Protein AF-A0A2U9PRA3-F1 (afdb_monomer)

pLDDT: mean 70.97, std 13.91, range [35.28, 88.38]

Nearest PDB structures (foldseek):
  8vwi-assembly1_f  TM=3.355E-01  e=3.568E+00  Autographa californica multiple nucleopolyhedrovirus

Secondary structure (DSSP, 8-state):
--HHHHHHHHHHHHHHHHHHHHHHHTT---------TT--HHHHHHHTHHHHHHHHHHHHHHHHHHHS-TT-HHHHHHHHHHHHHH-GGGTT-HHHHHHHHHHHHHHHHS--------S------

Mean predicted aligned error: 11.63 Å

Organism: Mycolicibacterium smegmatis (strain MKD8) (NCBI:txid1214915)

Solvent-accessible surface area (backbone atoms only — not comparable to full-atom values): 7802 Å² total; per-residue (Å²): 138,65,75,66,63,69,62,42,53,64,52,20,46,51,50,27,51,53,40,47,48,50,42,38,75,74,70,41,99,54,82,68,91,82,77,79,86,88,64,54,72,68,58,42,52,68,72,37,41,70,47,52,53,45,13,51,54,49,53,69,47,48,62,57,61,74,76,46,67,98,76,54,59,70,58,56,55,50,52,50,52,51,46,34,68,82,38,66,95,44,84,80,62,56,65,57,54,54,49,48,53,52,51,52,49,52,65,70,66,51,69,96,72,72,97,77,83,88,78,78,83,94,70,89,130

Sequence (125 aa):
MAYQHKDFAPFAMRDARRILNCWWREGCTVTPVLSLREITVEEYLDAYSDHVALAVILADYRPHIATTHPHSGQLLDALHRRIETDFPDRCGSTGALDQWICDQRLAMHRPAGTITRLLGPHRGS

Radius of gyration: 18.78 Å; Cα contacts (8 Å, |Δi|>4): 67; chains: 1; bounding box: 61×50×38 Å

Foldseek 3Di:
DCVVVVVLLVVLLVLLLQLLVVCVVVVHPADRPDDPPDDDPVRCCVSHVSSVVSSVLCSVLLVVLLPDDPPPVVSLVVSLVVCCVVPVSCNDSCPSVVVVSVVSNVVNPPPPDDPDDDPDDPDDD

Structure (mmCIF, N/CA/C/O backbone):
data_AF-A0A2U9PRA3-F1
#
_entry.id   AF-A0A2U9PRA3-F1
#
loop_
_atom_site.group_PDB
_atom_site.id
_atom_site.type_symbol
_atom_site.label_atom_id
_atom_site.label_alt_id
_atom_site.label_comp_id
_atom_site.label_asym_id
_atom_site.label_entity_id
_atom_site.label_seq_id
_atom_site.pdbx_PDB_ins_code
_atom_site.Cartn_x
_atom_site.Cartn_y
_atom_site.Cartn_z
_atom_site.occupancy
_atom_site.B_iso_or_equiv
_atom_site.auth_seq_id
_atom_site.auth_comp_id
_atom_site.auth_asym_id
_atom_site.auth_atom_id
_atom_site.pdbx_PDB_model_num
ATOM 1 N N . MET A 1 1 ? -2.904 -20.572 -13.981 1.00 40.88 1 MET A N 1
ATOM 2 C CA . MET A 1 1 ? -1.927 -19.671 -13.329 1.00 40.88 1 MET A CA 1
ATOM 3 C C . MET A 1 1 ? -2.507 -19.103 -12.026 1.00 40.88 1 MET A C 1
ATOM 5 O O . MET A 1 1 ? -2.806 -17.925 -11.956 1.00 40.88 1 MET A O 1
ATOM 9 N N . ALA A 1 2 ? -2.712 -19.934 -10.996 1.00 37.97 2 ALA A N 1
ATOM 10 C CA . ALA A 1 2 ? -3.323 -19.508 -9.720 1.00 37.97 2 ALA A CA 1
ATOM 11 C C . ALA A 1 2 ? -2.340 -19.515 -8.530 1.00 37.97 2 ALA A C 1
ATOM 13 O O . ALA A 1 2 ? -2.615 -18.918 -7.495 1.00 37.97 2 ALA A O 1
ATOM 14 N N . TYR A 1 3 ? -1.177 -20.159 -8.686 1.00 35.28 3 TYR A N 1
ATOM 15 C CA . TYR A 1 3 ? -0.161 -20.269 -7.633 1.00 35.28 3 TYR A CA 1
ATOM 16 C C . TYR A 1 3 ? 0.594 -18.967 -7.371 1.00 35.28 3 TYR A C 1
ATOM 18 O O . TYR A 1 3 ? 1.040 -18.737 -6.259 1.00 35.28 3 TYR A O 1
ATOM 26 N N . GLN A 1 4 ? 0.674 -18.088 -8.367 1.00 49.97 4 GLN A N 1
ATOM 27 C CA . GLN A 1 4 ? 1.321 -16.789 -8.223 1.00 49.97 4 GLN A CA 1
ATOM 28 C C . GLN A 1 4 ? 0.498 -15.848 -7.321 1.00 49.97 4 GLN A C 1
ATOM 30 O O . GLN A 1 4 ? 1.053 -15.253 -6.406 1.00 49.97 4 GLN A O 1
ATOM 35 N N . HIS A 1 5 ? -0.832 -15.793 -7.479 1.00 47.53 5 HIS A N 1
ATOM 36 C CA . HIS A 1 5 ? -1.722 -14.879 -6.736 1.00 47.53 5 HIS A CA 1
ATOM 37 C C . HIS A 1 5 ? -1.701 -15.033 -5.206 1.00 47.53 5 HIS A C 1
ATOM 39 O O . HIS A 1 5 ? -1.801 -14.030 -4.501 1.00 47.53 5 HIS A O 1
ATOM 45 N N . LYS A 1 6 ? -1.563 -16.258 -4.677 1.00 46.16 6 LYS A N 1
ATOM 46 C CA . LYS A 1 6 ? -1.597 -16.496 -3.221 1.00 46.16 6 LYS A CA 1
ATOM 47 C C . LYS A 1 6 ? -0.354 -15.991 -2.492 1.00 46.16 6 LYS A C 1
ATOM 49 O O . LYS A 1 6 ? -0.479 -15.538 -1.358 1.00 46.16 6 LYS A O 1
ATOM 54 N N . ASP A 1 7 ? 0.803 -15.993 -3.148 1.00 61.19 7 ASP A N 1
ATOM 55 C CA . ASP A 1 7 ? 2.033 -15.458 -2.562 1.00 61.19 7 ASP A CA 1
ATOM 56 C C . ASP A 1 7 ? 2.055 -13.924 -2.583 1.00 61.19 7 ASP A C 1
ATOM 58 O O . ASP A 1 7 ? 2.749 -13.307 -1.780 1.00 61.19 7 ASP A O 1
ATOM 62 N N . PHE A 1 8 ? 1.267 -13.279 -3.453 1.00 67.12 8 PHE A N 1
ATOM 63 C CA . PHE A 1 8 ? 1.258 -11.819 -3.589 1.00 67.12 8 PHE A CA 1
ATOM 64 C C . PHE A 1 8 ? 0.568 -11.090 -2.438 1.00 67.12 8 PHE A C 1
ATOM 66 O O . PHE A 1 8 ? 1.054 -10.035 -2.028 1.00 67.12 8 PHE A O 1
ATOM 73 N N . ALA A 1 9 ? -0.520 -11.643 -1.896 1.00 74.12 9 ALA A N 1
ATOM 74 C CA . ALA A 1 9 ? -1.284 -10.983 -0.839 1.00 74.12 9 ALA A CA 1
ATOM 75 C C . ALA A 1 9 ? -0.445 -10.725 0.435 1.00 74.12 9 ALA A C 1
ATOM 77 O O . ALA A 1 9 ? -0.420 -9.583 0.893 1.00 74.12 9 ALA A O 1
ATOM 78 N N . PRO A 1 10 ? 0.337 -11.688 0.970 1.00 79.38 10 PRO A N 1
ATOM 79 C CA . PRO A 1 10 ? 1.223 -11.427 2.107 1.00 79.38 10 PRO A CA 1
ATOM 80 C C . PRO A 1 10 ? 2.255 -10.317 1.857 1.00 79.38 10 PRO A C 1
ATOM 82 O O . PRO A 1 10 ? 2.529 -9.519 2.756 1.00 79.38 10 PRO A O 1
ATOM 85 N N . PHE A 1 11 ? 2.821 -10.230 0.646 1.00 80.94 11 PHE A N 1
ATOM 86 C CA . PHE A 1 11 ? 3.785 -9.176 0.307 1.00 80.94 11 PHE A CA 1
ATOM 87 C C . PHE A 1 11 ? 3.120 -7.805 0.200 1.00 80.94 11 PHE A C 1
ATOM 89 O O . PHE A 1 11 ? 3.635 -6.849 0.773 1.00 80.94 11 PHE A O 1
ATOM 96 N N . ALA A 1 12 ? 1.969 -7.717 -0.467 1.00 84.81 12 ALA A N 1
ATOM 97 C CA . ALA A 1 12 ? 1.222 -6.470 -0.597 1.00 84.81 12 ALA A CA 1
ATOM 98 C C . ALA A 1 12 ? 0.766 -5.934 0.769 1.00 84.81 12 ALA A C 1
ATOM 100 O O . ALA A 1 12 ? 0.964 -4.759 1.068 1.00 84.81 12 ALA A O 1
ATOM 101 N N . MET A 1 13 ? 0.267 -6.810 1.647 1.00 85.50 13 MET A N 1
ATOM 102 C CA . MET A 1 13 ? -0.108 -6.448 3.018 1.00 85.50 13 MET A CA 1
ATOM 103 C C . MET A 1 13 ? 1.100 -5.965 3.831 1.00 85.50 13 MET A C 1
ATOM 105 O O . MET A 1 13 ? 1.005 -4.994 4.584 1.00 85.50 13 MET A O 1
ATOM 109 N N . ARG A 1 14 ? 2.268 -6.600 3.675 1.00 85.81 14 ARG A N 1
ATOM 110 C CA . ARG A 1 14 ? 3.503 -6.166 4.343 1.00 85.81 14 ARG A CA 1
ATOM 111 C C . ARG A 1 14 ? 3.972 -4.796 3.853 1.00 85.81 14 ARG A C 1
ATOM 113 O O . ARG A 1 14 ? 4.359 -3.960 4.668 1.00 85.81 14 ARG A O 1
ATOM 120 N N . ASP A 1 15 ? 3.952 -4.578 2.544 1.00 87.06 15 ASP A N 1
ATOM 121 C CA . ASP A 1 15 ? 4.414 -3.336 1.931 1.00 87.06 15 ASP A CA 1
ATOM 122 C C . ASP A 1 15 ? 3.474 -2.171 2.275 1.00 87.06 15 ASP A C 1
ATOM 124 O O . ASP A 1 15 ? 3.943 -1.116 2.702 1.00 87.06 15 ASP A O 1
ATOM 128 N N . ALA A 1 16 ? 2.157 -2.399 2.236 1.00 87.81 16 ALA A N 1
ATOM 129 C CA . ALA A 1 16 ? 1.162 -1.429 2.682 1.00 87.81 16 ALA A CA 1
ATOM 130 C C . ALA A 1 16 ? 1.361 -1.050 4.158 1.00 87.81 16 ALA A C 1
ATOM 132 O O . ALA A 1 16 ? 1.380 0.130 4.495 1.00 87.81 16 ALA A O 1
ATOM 133 N N . ARG A 1 17 ? 1.632 -2.026 5.041 1.00 86.62 17 ARG A N 1
ATOM 134 C CA . ARG A 1 17 ? 1.944 -1.747 6.455 1.00 86.62 17 ARG A CA 1
ATOM 135 C C . ARG A 1 17 ? 3.185 -0.867 6.609 1.00 86.62 17 ARG A C 1
ATOM 137 O O . ARG A 1 17 ? 3.219 0.004 7.475 1.00 86.62 17 ARG A O 1
ATOM 144 N N . ARG A 1 18 ? 4.230 -1.110 5.811 1.00 86.00 18 ARG A N 1
ATOM 145 C CA . ARG A 1 18 ? 5.460 -0.306 5.837 1.00 86.00 18 ARG A CA 1
ATOM 146 C C . ARG A 1 18 ? 5.180 1.134 5.408 1.00 86.00 18 ARG A C 1
ATOM 148 O O . ARG A 1 18 ? 5.619 2.040 6.106 1.00 86.00 18 ARG A O 1
ATOM 155 N N . ILE A 1 19 ? 4.439 1.324 4.318 1.00 85.62 19 ILE A N 1
ATOM 156 C CA . ILE A 1 19 ? 4.076 2.650 3.801 1.00 85.62 19 ILE A CA 1
ATOM 157 C C . ILE A 1 19 ? 3.196 3.401 4.808 1.00 85.62 19 ILE A C 1
ATOM 159 O O . ILE A 1 19 ? 3.538 4.517 5.185 1.00 85.62 19 ILE A O 1
ATOM 163 N N . LEU A 1 20 ? 2.152 2.763 5.348 1.00 82.81 20 LEU A N 1
ATOM 164 C CA . LEU A 1 20 ? 1.296 3.370 6.374 1.00 82.81 20 LEU A CA 1
ATOM 165 C C . LEU A 1 20 ? 2.078 3.772 7.627 1.00 82.81 20 LEU A C 1
ATOM 167 O O . LEU A 1 20 ? 1.861 4.845 8.174 1.00 82.81 20 LEU A O 1
ATOM 171 N N . ASN A 1 21 ? 3.030 2.952 8.077 1.00 81.81 21 ASN A N 1
ATOM 172 C CA . ASN A 1 21 ? 3.871 3.319 9.215 1.00 81.81 21 ASN A CA 1
ATOM 173 C C . ASN A 1 21 ? 4.814 4.494 8.908 1.00 81.81 21 ASN A C 1
ATOM 175 O O . ASN A 1 21 ? 5.117 5.265 9.817 1.00 81.81 21 ASN A O 1
ATOM 179 N N . CYS A 1 22 ? 5.299 4.635 7.669 1.00 82.69 22 CYS A N 1
ATOM 180 C CA . CYS A 1 22 ? 6.053 5.819 7.244 1.00 82.69 22 CYS A CA 1
ATOM 181 C C . CYS A 1 22 ? 5.163 7.062 7.295 1.00 82.69 22 CYS A C 1
ATOM 183 O O . CYS A 1 22 ? 5.520 8.028 7.961 1.00 82.69 22 CYS A O 1
ATOM 185 N N . TRP A 1 23 ? 3.967 6.983 6.712 1.00 82.19 23 TRP A N 1
ATOM 186 C CA . TRP A 1 23 ? 2.986 8.067 6.738 1.00 82.19 23 TRP A CA 1
ATOM 187 C C . TRP A 1 23 ? 2.634 8.471 8.171 1.00 82.19 23 TRP A C 1
ATOM 189 O O . TRP A 1 23 ? 2.683 9.650 8.514 1.00 82.19 23 TRP A O 1
ATOM 199 N N . TRP A 1 24 ? 2.365 7.502 9.048 1.00 79.25 24 TRP A N 1
ATOM 200 C CA . TRP A 1 24 ? 2.087 7.762 10.461 1.00 79.25 24 TRP A CA 1
ATOM 201 C C . TRP A 1 24 ? 3.222 8.532 11.152 1.00 79.25 24 TRP A C 1
ATOM 203 O O . TRP A 1 24 ? 2.972 9.494 11.875 1.00 79.25 24 TRP A O 1
ATOM 213 N N . ARG A 1 25 ? 4.484 8.158 10.896 1.00 78.94 25 ARG A N 1
ATOM 214 C CA . ARG A 1 25 ? 5.659 8.866 11.441 1.00 78.94 25 ARG A CA 1
ATOM 215 C C . ARG A 1 25 ? 5.821 10.277 10.884 1.00 78.94 25 ARG A C 1
ATOM 217 O O . ARG A 1 25 ? 6.373 11.127 11.572 1.00 78.94 25 ARG A O 1
ATOM 224 N N . GLU A 1 26 ? 5.345 10.521 9.670 1.00 78.94 26 GLU A N 1
ATOM 225 C CA . GLU A 1 26 ? 5.310 11.844 9.037 1.00 78.94 26 GLU A CA 1
ATOM 226 C C . GLU A 1 26 ? 4.142 12.713 9.548 1.00 78.94 26 GLU A C 1
ATOM 228 O O . GLU A 1 26 ? 3.973 13.842 9.097 1.00 78.94 26 GLU A O 1
ATOM 233 N N . GLY A 1 27 ? 3.350 12.220 10.510 1.00 73.19 27 GLY A N 1
ATOM 234 C CA . GLY A 1 27 ? 2.222 12.946 11.101 1.00 73.19 27 GLY A CA 1
ATOM 235 C C . GLY A 1 27 ? 0.905 12.779 10.341 1.00 73.19 27 GLY A C 1
ATOM 236 O O . GLY A 1 27 ? -0.051 13.505 10.603 1.00 73.19 27 GLY A O 1
ATOM 237 N N . CYS A 1 28 ? 0.834 11.826 9.410 1.00 72.69 28 CYS A N 1
ATOM 238 C CA . CYS A 1 28 ? -0.386 11.530 8.670 1.00 72.69 28 CYS A CA 1
ATOM 239 C C . CYS A 1 28 ? -1.459 10.879 9.558 1.00 72.69 28 CYS A C 1
ATOM 241 O O . CYS A 1 28 ? -1.170 10.008 10.381 1.00 72.69 28 CYS A O 1
ATOM 243 N N . THR A 1 29 ? -2.71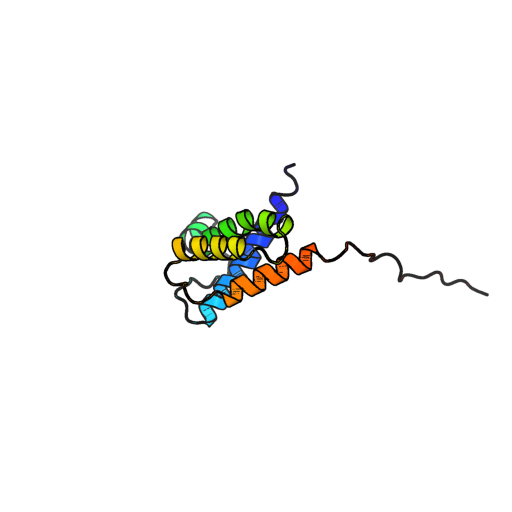8 11.236 9.304 1.00 70.94 29 THR A N 1
ATOM 244 C CA . THR A 1 29 ? -3.955 10.673 9.880 1.00 70.94 29 THR A CA 1
ATOM 245 C C . THR A 1 29 ? -4.245 9.245 9.391 1.00 70.94 29 THR A C 1
ATOM 247 O O . THR A 1 29 ? -5.286 8.987 8.801 1.00 70.94 29 THR A O 1
ATOM 250 N N . VAL A 1 30 ? -3.305 8.315 9.552 1.00 69.94 30 VAL A N 1
ATOM 251 C CA . VAL A 1 30 ? -3.511 6.894 9.223 1.00 69.94 30 VAL A CA 1
ATOM 252 C C . VAL A 1 30 ? -3.587 6.054 10.483 1.00 69.94 30 VAL A C 1
ATOM 254 O O . VAL A 1 30 ? -2.889 6.335 11.459 1.00 69.94 30 VAL A O 1
ATOM 257 N N . THR A 1 31 ? -4.381 4.987 10.444 1.00 69.75 31 THR A N 1
ATOM 258 C CA . THR A 1 31 ? -4.443 4.019 11.541 1.00 69.75 31 THR A CA 1
ATOM 259 C C . THR A 1 31 ? -3.142 3.204 11.575 1.00 69.75 31 THR A C 1
ATOM 261 O O . THR A 1 31 ? -2.880 2.424 10.652 1.00 69.75 31 THR A O 1
ATOM 264 N N . PRO A 1 32 ? -2.293 3.339 12.613 1.00 66.44 32 PRO A N 1
ATOM 265 C CA . PRO A 1 32 ? -1.071 2.558 12.702 1.00 66.44 32 PRO A CA 1
ATOM 266 C C . PRO A 1 32 ? -1.414 1.090 12.988 1.00 66.44 32 PRO A C 1
ATOM 268 O O . PRO A 1 32 ? -2.146 0.756 13.921 1.00 66.44 32 PRO A O 1
ATOM 271 N N . VAL A 1 33 ? -0.852 0.178 12.195 1.00 68.19 33 VAL A N 1
ATOM 272 C CA . VAL A 1 33 ? -1.077 -1.269 12.345 1.00 68.19 33 VAL A CA 1
ATOM 273 C C . VAL A 1 33 ? -0.127 -1.803 13.421 1.00 68.19 33 VAL A C 1
ATOM 275 O O . VAL A 1 33 ? 0.969 -2.306 13.127 1.00 68.19 33 VAL A O 1
ATOM 278 N N . LEU A 1 34 ? -0.513 -1.619 14.687 1.00 62.16 34 LEU A N 1
ATOM 279 C CA . LEU A 1 34 ? 0.360 -1.817 15.851 1.00 62.16 34 LEU A CA 1
ATOM 280 C C . LEU A 1 34 ? 0.401 -3.268 16.357 1.00 62.16 34 LEU A C 1
ATOM 282 O O . LEU A 1 34 ? 1.479 -3.742 16.713 1.00 62.16 34 LEU A O 1
ATOM 286 N N . SER A 1 35 ? -0.705 -4.015 16.322 1.00 60.28 35 SER A N 1
ATOM 287 C CA . SER A 1 35 ? -0.722 -5.430 16.717 1.00 60.28 35 SER A CA 1
ATOM 288 C C . SER A 1 35 ? -1.949 -6.142 16.150 1.00 60.28 35 SER A C 1
ATOM 290 O O . SER A 1 35 ? -3.059 -5.655 16.301 1.00 60.28 35 SER A O 1
ATOM 292 N N . LEU A 1 36 ? -1.739 -7.291 15.500 1.00 63.72 36 LEU A N 1
ATOM 293 C CA . LEU A 1 36 ? -2.799 -8.133 14.915 1.00 63.72 36 LEU A CA 1
ATOM 294 C C . LEU A 1 36 ? -3.124 -9.356 15.783 1.00 63.72 36 LEU A C 1
ATOM 296 O O . LEU A 1 36 ? -3.874 -10.237 15.370 1.00 63.72 36 LEU A O 1
ATOM 300 N N . ARG A 1 37 ? -2.476 -9.483 16.946 1.00 58.72 37 ARG A N 1
ATOM 301 C CA . ARG A 1 37 ? -2.754 -10.586 17.861 1.00 58.72 37 ARG A CA 1
ATOM 302 C C . ARG A 1 37 ? -4.072 -10.247 18.546 1.00 58.72 37 ARG A C 1
ATOM 304 O O . ARG A 1 37 ? -4.090 -9.276 19.285 1.00 58.72 37 ARG A O 1
ATOM 311 N N . GLU A 1 38 ? -5.107 -11.046 18.283 1.00 68.00 38 GLU A N 1
ATOM 312 C CA . GLU A 1 38 ? -6.439 -10.988 18.921 1.00 68.00 38 GLU A CA 1
ATOM 313 C C . GLU A 1 38 ? -7.485 -10.080 18.249 1.00 68.00 38 GLU A C 1
ATOM 315 O O . GLU A 1 38 ? -8.268 -9.432 18.932 1.00 68.00 38 GLU A O 1
ATOM 320 N N . ILE A 1 39 ? -7.552 -10.074 16.914 1.00 78.25 39 ILE A N 1
ATOM 321 C CA . ILE A 1 39 ? -8.694 -9.500 16.177 1.00 78.25 39 ILE A CA 1
ATOM 322 C C . ILE A 1 39 ? -9.229 -10.511 15.163 1.00 78.25 39 ILE A C 1
ATOM 324 O O . ILE A 1 39 ? -8.464 -11.268 14.555 1.00 78.25 39 ILE A O 1
ATOM 328 N N . THR A 1 40 ? -10.544 -10.538 14.9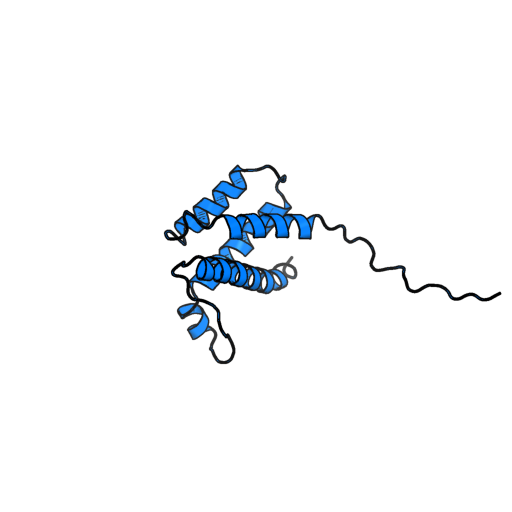82 1.00 82.94 40 THR A N 1
ATOM 329 C CA . THR A 1 40 ? -11.187 -11.288 13.900 1.00 82.94 40 THR A CA 1
ATOM 330 C C . THR A 1 40 ? -10.925 -10.620 12.548 1.00 82.94 40 THR A C 1
ATOM 332 O O . THR A 1 40 ? -10.478 -9.476 12.463 1.00 82.94 40 THR A O 1
ATOM 335 N N . VAL A 1 41 ? -11.200 -11.339 11.455 1.00 78.38 41 VAL A N 1
ATOM 336 C CA . VAL A 1 41 ? -11.070 -10.774 10.101 1.00 78.38 41 VAL A CA 1
ATOM 337 C C . VAL A 1 41 ? -12.027 -9.599 9.906 1.00 78.38 41 VAL A C 1
ATOM 339 O O . VAL A 1 41 ? -11.635 -8.602 9.317 1.00 78.38 41 VAL A O 1
ATOM 342 N N . GLU A 1 42 ? -13.253 -9.691 10.415 1.00 82.62 42 GLU A N 1
ATOM 343 C CA . GLU A 1 42 ? -14.267 -8.638 10.283 1.00 82.62 42 GLU A CA 1
ATOM 344 C C . GLU A 1 42 ? -13.851 -7.368 11.032 1.00 82.62 42 GLU A C 1
ATOM 346 O O . GLU A 1 42 ? -13.835 -6.291 10.440 1.00 82.62 42 GLU A O 1
ATOM 351 N N . GLU A 1 43 ? -13.398 -7.506 12.281 1.00 80.69 43 GLU A N 1
ATOM 352 C CA . GLU A 1 43 ? -12.858 -6.389 13.069 1.00 80.69 43 GLU A CA 1
ATOM 353 C C . GLU A 1 43 ? -11.619 -5.775 12.410 1.00 80.69 43 GLU A C 1
ATOM 355 O O . GLU A 1 43 ? -11.427 -4.563 12.440 1.00 80.69 43 GLU A O 1
ATOM 360 N N . TYR A 1 44 ? -10.779 -6.599 11.781 1.00 80.81 44 TYR A N 1
ATOM 361 C CA . TYR A 1 44 ? -9.613 -6.115 11.054 1.00 80.81 44 TYR A CA 1
ATOM 362 C C . TYR A 1 44 ? -9.987 -5.321 9.798 1.00 80.81 44 T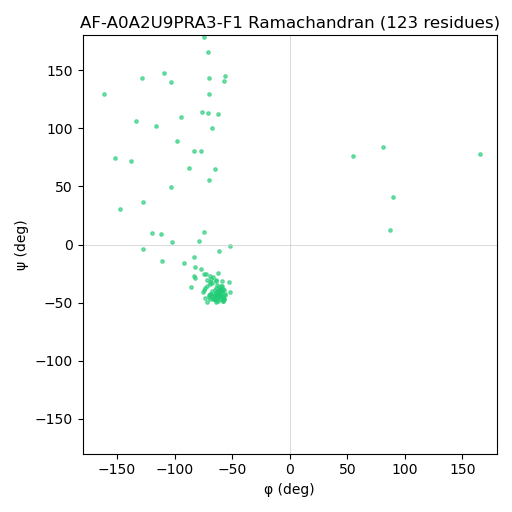YR A C 1
ATOM 364 O O . TYR A 1 44 ? -9.395 -4.273 9.547 1.00 80.81 44 TYR A O 1
ATOM 372 N N . LEU A 1 45 ? -10.945 -5.809 9.005 1.00 81.44 45 LEU A N 1
ATOM 373 C CA . LEU A 1 45 ? -11.393 -5.129 7.787 1.00 81.44 45 LEU A CA 1
ATOM 374 C C . LEU A 1 45 ? -12.038 -3.774 8.102 1.00 81.44 45 LEU A C 1
ATOM 376 O O . LEU A 1 45 ? -11.820 -2.823 7.355 1.00 81.44 45 LEU A O 1
ATOM 380 N N . ASP A 1 46 ? -12.785 -3.690 9.203 1.00 79.81 46 ASP A N 1
ATOM 381 C CA . ASP A 1 46 ? -13.411 -2.449 9.660 1.00 79.81 46 ASP A CA 1
ATOM 382 C C . ASP A 1 46 ? -12.371 -1.462 10.222 1.00 79.81 46 ASP A C 1
ATOM 384 O O . ASP A 1 46 ? -12.286 -0.315 9.783 1.00 79.81 46 ASP A O 1
ATOM 388 N N . ALA A 1 47 ? -11.496 -1.922 11.125 1.00 79.19 47 ALA A N 1
ATOM 389 C CA . ALA A 1 47 ? -10.515 -1.067 11.799 1.00 79.19 47 ALA A CA 1
ATOM 390 C C . ALA A 1 47 ? -9.325 -0.644 10.916 1.00 79.19 47 ALA A C 1
ATOM 392 O O . ALA A 1 47 ? -8.687 0.379 11.179 1.00 79.19 47 ALA A O 1
ATOM 393 N N . TYR A 1 48 ? -8.994 -1.431 9.890 1.00 83.00 48 TYR A N 1
ATOM 394 C CA . TYR A 1 48 ? -7.822 -1.229 9.032 1.00 83.00 48 TYR A CA 1
ATOM 395 C C . TYR A 1 48 ? -8.183 -1.217 7.543 1.00 83.00 48 TYR A C 1
ATOM 397 O O . TYR A 1 48 ? -7.411 -1.688 6.702 1.00 83.00 48 TYR A O 1
ATOM 405 N N . SER A 1 49 ? -9.336 -0.644 7.206 1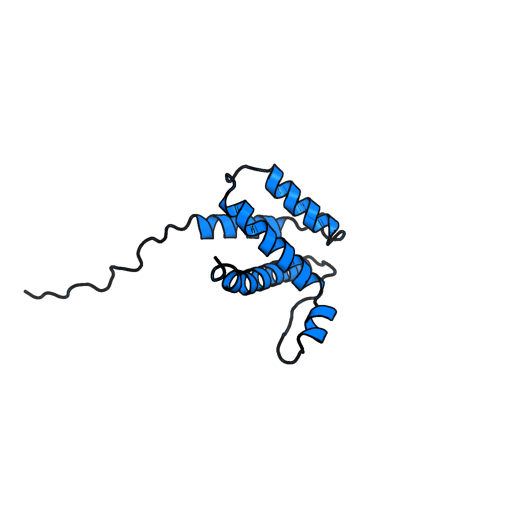.00 82.50 49 SER A N 1
ATOM 406 C CA . SER A 1 49 ? -9.800 -0.466 5.826 1.00 82.50 49 SER A CA 1
ATOM 407 C C . SER A 1 49 ? -8.752 0.220 4.934 1.00 82.50 49 SER A C 1
ATOM 409 O O . SER A 1 49 ? -8.475 -0.270 3.839 1.00 82.50 49 SER A O 1
ATOM 411 N N . ASP A 1 50 ? -8.059 1.245 5.442 1.00 81.31 50 ASP A N 1
ATOM 412 C CA . ASP A 1 50 ? -6.934 1.920 4.770 1.00 81.31 50 ASP A CA 1
ATOM 413 C C . ASP A 1 50 ? -5.787 0.965 4.406 1.00 81.31 50 ASP A C 1
ATOM 415 O O . ASP A 1 50 ? -5.168 1.062 3.343 1.00 81.31 50 ASP A O 1
ATOM 419 N N . HIS A 1 51 ? -5.485 0.016 5.295 1.00 85.12 51 HIS A N 1
ATOM 420 C CA . HIS A 1 51 ? -4.416 -0.961 5.090 1.00 85.12 51 HIS A CA 1
ATOM 421 C C . HIS A 1 51 ? -4.775 -1.945 3.985 1.00 85.12 51 HIS A C 1
ATOM 423 O O . HIS A 1 51 ? -3.941 -2.234 3.123 1.00 85.12 51 HIS A O 1
ATOM 429 N N . VAL A 1 52 ? -6.022 -2.409 3.973 1.00 85.62 52 VAL A N 1
ATOM 430 C CA . VAL A 1 52 ? -6.540 -3.298 2.932 1.00 85.62 52 VAL A CA 1
ATOM 431 C C . VAL A 1 52 ? -6.609 -2.569 1.592 1.00 85.62 52 VAL A C 1
ATOM 433 O O . VAL A 1 52 ? -6.118 -3.097 0.595 1.00 85.62 5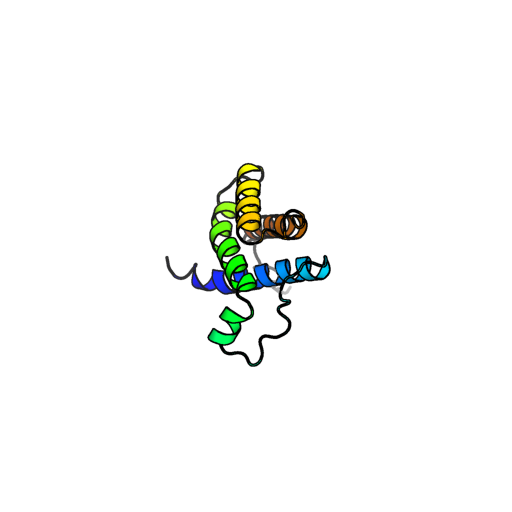2 VAL A O 1
ATOM 436 N N . ALA A 1 53 ? -7.144 -1.345 1.565 1.00 86.25 53 ALA A N 1
ATOM 437 C CA . ALA A 1 53 ? -7.251 -0.529 0.359 1.00 86.25 53 ALA A CA 1
ATOM 438 C C . ALA A 1 53 ? -5.877 -0.290 -0.281 1.00 86.25 53 ALA A C 1
ATOM 440 O O . ALA A 1 53 ? -5.681 -0.574 -1.465 1.00 86.25 53 ALA A O 1
ATOM 441 N N . LEU A 1 54 ? -4.880 0.117 0.513 1.00 87.19 54 LEU A N 1
ATOM 442 C CA . LEU A 1 54 ? -3.526 0.313 0.006 1.00 87.19 54 LEU A CA 1
ATOM 443 C C . LEU A 1 54 ? -2.907 -1.004 -0.485 1.00 87.19 54 LEU A C 1
ATOM 445 O O . LEU A 1 54 ? -2.288 -1.032 -1.546 1.00 87.19 54 LEU A O 1
ATOM 449 N N . ALA A 1 55 ? -3.090 -2.111 0.238 1.00 88.38 55 ALA A N 1
ATOM 450 C CA . ALA A 1 55 ? -2.571 -3.409 -0.190 1.00 88.38 55 ALA A CA 1
ATOM 451 C C . ALA A 1 55 ? -3.166 -3.864 -1.533 1.00 88.38 55 ALA A C 1
ATOM 453 O O . ALA A 1 55 ? -2.431 -4.388 -2.372 1.00 88.38 55 ALA A O 1
ATOM 454 N N . VAL A 1 56 ? -4.460 -3.627 -1.766 1.00 87.44 56 VAL A N 1
ATOM 455 C CA . VAL A 1 56 ? -5.117 -3.912 -3.050 1.00 87.44 56 VAL A CA 1
ATOM 456 C C . VAL A 1 56 ? -4.491 -3.084 -4.171 1.00 87.44 56 VAL A C 1
ATOM 458 O O . VAL A 1 56 ? -4.091 -3.651 -5.187 1.00 87.44 56 VAL A O 1
ATOM 461 N N . ILE A 1 57 ? -4.316 -1.773 -3.971 1.00 87.06 57 ILE A N 1
ATOM 462 C CA . ILE A 1 57 ? -3.687 -0.892 -4.967 1.00 87.06 57 ILE A CA 1
ATOM 463 C C . ILE A 1 57 ? -2.271 -1.377 -5.304 1.00 87.06 57 ILE A C 1
ATOM 465 O O . ILE A 1 57 ? -1.926 -1.499 -6.477 1.00 87.06 57 ILE A O 1
ATOM 469 N N . LEU A 1 58 ? -1.450 -1.696 -4.298 1.00 86.31 58 LEU A N 1
ATOM 470 C CA . LEU A 1 58 ? -0.074 -2.158 -4.513 1.00 86.31 58 LEU A CA 1
ATOM 471 C C . LEU A 1 58 ? -0.021 -3.514 -5.233 1.00 86.31 58 LEU A C 1
ATOM 473 O O . LEU A 1 58 ? 0.844 -3.719 -6.088 1.00 86.31 58 LEU A O 1
ATOM 477 N N . ALA A 1 59 ? -0.933 -4.434 -4.906 1.00 85.06 59 ALA A N 1
ATOM 478 C CA . ALA A 1 59 ? -1.032 -5.735 -5.562 1.00 85.06 59 ALA A CA 1
ATOM 479 C C . ALA A 1 59 ? -1.422 -5.599 -7.041 1.00 85.06 59 ALA A C 1
ATOM 481 O O . ALA A 1 59 ? -0.779 -6.222 -7.888 1.00 85.06 59 ALA A O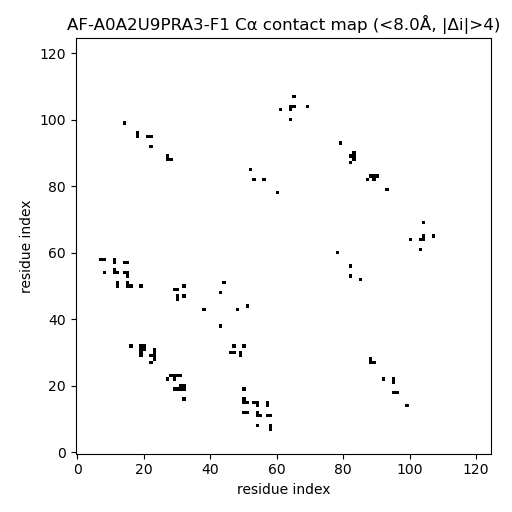 1
ATOM 482 N N . ASP A 1 60 ? -2.404 -4.746 -7.343 1.00 84.62 60 ASP A N 1
ATOM 483 C CA . ASP A 1 60 ? -2.811 -4.403 -8.711 1.00 84.62 60 ASP A CA 1
ATOM 484 C C . ASP A 1 60 ? -1.660 -3.764 -9.497 1.00 84.62 60 ASP A C 1
ATOM 486 O O . ASP A 1 60 ? -1.490 -4.023 -10.688 1.00 84.62 60 ASP A O 1
ATOM 490 N N . TYR A 1 61 ? -0.861 -2.913 -8.844 1.00 80.56 61 TYR A N 1
ATOM 491 C CA . TYR A 1 61 ? 0.146 -2.108 -9.532 1.00 80.56 61 TYR A CA 1
ATOM 492 C C . TYR A 1 61 ? 1.466 -2.835 -9.797 1.00 80.56 61 TYR A C 1
ATOM 494 O O . TYR A 1 61 ? 2.185 -2.528 -10.751 1.00 80.56 61 TYR A O 1
ATOM 502 N N . ARG A 1 62 ? 1.803 -3.821 -8.965 1.00 77.69 62 ARG A N 1
ATOM 503 C CA . ARG A 1 62 ? 3.083 -4.539 -9.016 1.00 77.69 62 ARG A CA 1
ATOM 504 C C . ARG A 1 62 ? 3.399 -5.185 -10.380 1.00 77.69 62 ARG A C 1
ATOM 506 O O . ARG A 1 62 ? 4.542 -5.037 -10.820 1.00 77.69 62 ARG A O 1
ATOM 513 N N . PRO A 1 63 ? 2.459 -5.845 -11.093 1.00 76.94 63 PRO A N 1
ATOM 514 C CA . PRO A 1 63 ? 2.712 -6.382 -12.433 1.00 76.94 63 PRO A CA 1
ATOM 515 C C . PRO A 1 63 ? 3.140 -5.306 -13.436 1.00 76.94 63 PRO A C 1
ATOM 517 O O . PRO A 1 63 ? 4.023 -5.551 -14.255 1.00 76.94 63 PRO A O 1
ATOM 520 N N . HIS A 1 64 ? 2.586 -4.095 -13.333 1.00 75.56 64 HIS A N 1
ATOM 521 C CA . HIS A 1 64 ? 2.943 -2.995 -14.226 1.00 75.56 64 HIS A CA 1
ATOM 522 C C . HIS A 1 64 ? 4.375 -2.497 -13.998 1.00 75.56 64 HIS A C 1
ATOM 524 O O . HIS A 1 64 ? 5.036 -2.078 -14.946 1.00 75.56 64 HIS A O 1
ATOM 530 N N . ILE A 1 65 ? 4.901 -2.597 -12.774 1.00 71.94 65 ILE A N 1
ATOM 531 C CA . ILE A 1 65 ? 6.309 -2.281 -12.479 1.00 71.94 65 ILE A CA 1
ATOM 532 C C . ILE A 1 65 ? 7.242 -3.326 -13.117 1.00 71.94 65 ILE A C 1
ATOM 534 O O . ILE A 1 65 ? 8.341 -2.979 -13.541 1.00 71.94 65 ILE A O 1
ATOM 538 N N . ALA A 1 66 ? 6.806 -4.587 -13.218 1.00 67.12 66 ALA A N 1
ATOM 539 C CA . ALA A 1 66 ? 7.587 -5.672 -13.818 1.00 67.12 66 ALA A CA 1
ATOM 540 C C . ALA A 1 66 ? 7.704 -5.551 -15.346 1.00 67.12 66 ALA A C 1
ATOM 542 O O . ALA A 1 66 ? 8.730 -5.908 -15.922 1.00 67.12 66 ALA A O 1
ATOM 543 N N . THR A 1 67 ? 6.650 -5.066 -16.006 1.00 67.06 67 THR A N 1
ATOM 544 C CA . THR A 1 67 ? 6.560 -5.017 -17.474 1.00 67.06 67 THR A CA 1
ATOM 545 C C . THR A 1 67 ? 7.053 -3.709 -18.082 1.00 67.06 67 THR A C 1
ATOM 547 O O . THR A 1 67 ? 7.275 -3.639 -19.289 1.00 67.06 67 THR A O 1
ATOM 550 N N . THR A 1 68 ? 7.192 -2.653 -17.281 1.00 63.12 68 THR A N 1
ATOM 551 C CA . THR A 1 68 ? 7.429 -1.297 -17.787 1.00 63.12 68 THR A CA 1
ATOM 552 C C . THR A 1 68 ? 8.890 -0.891 -17.634 1.00 63.12 68 THR A C 1
ATOM 554 O O . THR A 1 68 ? 9.520 -1.140 -16.608 1.00 63.12 68 THR A O 1
ATOM 557 N N . HIS A 1 69 ? 9.433 -0.212 -18.648 1.00 59.88 69 HIS A N 1
ATOM 558 C CA . HIS A 1 69 ? 10.770 0.369 -18.576 1.00 59.88 69 HIS A CA 1
ATOM 559 C C . HIS A 1 69 ? 10.926 1.329 -17.379 1.00 59.88 69 HIS A C 1
ATOM 561 O O . HIS A 1 69 ? 10.000 2.084 -17.063 1.00 59.88 69 HIS A O 1
ATOM 567 N N . PRO A 1 70 ? 12.117 1.371 -16.750 1.00 56.44 70 PRO A N 1
ATOM 568 C CA . PRO A 1 70 ? 12.367 2.101 -15.504 1.00 56.44 70 PRO A CA 1
ATOM 569 C C . PRO A 1 70 ? 12.158 3.629 -15.577 1.00 56.44 70 PRO A C 1
ATOM 571 O O . PRO A 1 70 ? 12.183 4.296 -14.547 1.00 56.44 70 PRO A O 1
ATOM 574 N N . HIS A 1 71 ? 11.891 4.190 -16.757 1.00 55.34 71 HIS A N 1
ATOM 575 C CA . HIS A 1 71 ? 11.734 5.631 -16.983 1.00 55.34 71 HIS A CA 1
ATOM 576 C C . HIS A 1 71 ? 10.307 6.069 -17.347 1.00 55.34 71 HIS A C 1
ATOM 578 O O . HIS A 1 71 ? 10.108 7.220 -17.723 1.00 55.34 71 HIS A O 1
ATOM 584 N N . SER A 1 72 ? 9.300 5.194 -17.251 1.00 62.22 72 SER A N 1
ATOM 585 C CA . SER A 1 72 ? 7.923 5.599 -17.563 1.00 62.22 72 SER A CA 1
ATOM 586 C C . SER A 1 72 ? 7.313 6.407 -16.409 1.00 62.22 72 SER A C 1
ATOM 588 O O . SER A 1 72 ? 6.581 5.866 -15.581 1.00 62.22 72 SER A O 1
ATOM 590 N N . GLY A 1 73 ? 7.642 7.703 -16.334 1.00 64.75 73 GLY A N 1
ATOM 591 C CA . GLY A 1 73 ? 7.090 8.644 -15.345 1.00 64.75 73 GLY A CA 1
ATOM 592 C C . GLY A 1 73 ? 5.557 8.650 -15.324 1.00 64.75 73 GLY A C 1
ATOM 593 O O . GLY A 1 73 ? 4.960 8.685 -14.260 1.00 64.75 73 GLY A O 1
ATOM 594 N N . GLN A 1 74 ? 4.923 8.418 -16.477 1.00 69.75 74 GLN A N 1
ATOM 595 C CA . GLN A 1 74 ? 3.465 8.306 -16.612 1.00 69.75 74 GLN A CA 1
ATOM 596 C C . GLN A 1 74 ? 2.839 7.194 -15.760 1.00 69.75 74 GLN A C 1
ATOM 598 O O . GLN A 1 74 ? 1.685 7.304 -15.345 1.00 69.75 74 GLN A O 1
ATOM 603 N N . LEU A 1 75 ? 3.578 6.107 -15.525 1.00 66.88 75 LEU A N 1
ATOM 604 C CA . LEU A 1 75 ? 3.108 5.008 -14.693 1.00 66.88 75 LEU A CA 1
ATOM 605 C C . LEU A 1 75 ? 3.187 5.427 -13.210 1.00 66.88 75 LEU A C 1
ATOM 607 O O . LEU A 1 75 ? 2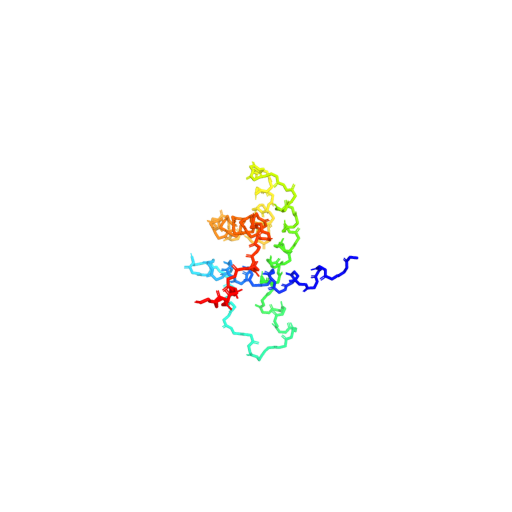.238 5.270 -12.454 1.00 66.88 75 LEU A O 1
ATOM 611 N N . LEU A 1 76 ? 4.259 6.108 -12.806 1.00 71.50 76 LEU A N 1
ATOM 612 C CA . LEU A 1 76 ? 4.372 6.669 -11.451 1.00 71.50 76 LEU A CA 1
ATOM 613 C C . LEU A 1 76 ? 3.256 7.688 -11.170 1.00 71.50 76 LEU A C 1
ATOM 615 O O . LEU A 1 76 ? 2.573 7.587 -10.155 1.00 71.50 76 LEU A O 1
ATOM 619 N N . ASP A 1 77 ? 2.976 8.569 -12.130 1.00 76.62 77 ASP A N 1
ATOM 620 C CA . ASP A 1 77 ? 1.905 9.566 -12.031 1.00 76.62 77 ASP A CA 1
ATOM 621 C C . ASP A 1 77 ? 0.509 8.932 -11.939 1.00 76.62 77 ASP A C 1
ATOM 623 O O . ASP A 1 77 ? -0.413 9.500 -11.355 1.00 76.62 77 ASP A O 1
ATOM 627 N N . ALA A 1 78 ? 0.301 7.761 -12.545 1.00 79.88 78 ALA A N 1
ATOM 628 C CA . ALA A 1 78 ? -0.967 7.044 -12.455 1.00 79.88 78 ALA A CA 1
ATOM 629 C C . ALA A 1 78 ? -1.153 6.372 -11.085 1.00 79.88 78 ALA A C 1
ATOM 631 O O . ALA A 1 78 ? -2.261 6.402 -10.549 1.00 79.88 78 ALA A O 1
ATOM 632 N N . LEU A 1 79 ? -0.089 5.805 -10.504 1.00 81.06 79 LEU A N 1
ATOM 633 C CA . LEU A 1 79 ? -0.132 5.268 -9.141 1.00 81.06 79 LEU A CA 1
ATOM 634 C C . LEU A 1 79 ? -0.350 6.378 -8.114 1.00 81.06 79 LEU A C 1
ATOM 636 O O . LEU A 1 79 ? -1.222 6.240 -7.260 1.00 81.06 79 LEU A O 1
ATOM 640 N N . HIS A 1 80 ? 0.397 7.479 -8.227 1.00 79.62 80 HIS A N 1
ATOM 641 C CA . HIS A 1 80 ? 0.249 8.631 -7.341 1.00 79.62 80 HIS A CA 1
ATOM 642 C C . HIS A 1 80 ? -1.171 9.189 -7.399 1.00 79.62 80 HIS A C 1
ATOM 644 O O . HIS A 1 80 ? -1.812 9.269 -6.360 1.00 79.62 80 HIS A O 1
ATOM 650 N N . ARG A 1 81 ? -1.733 9.419 -8.593 1.00 81.88 81 ARG A N 1
ATOM 651 C CA . ARG A 1 81 ? -3.126 9.882 -8.725 1.00 81.88 81 ARG A CA 1
ATOM 652 C C . ARG A 1 81 ? -4.156 8.917 -8.142 1.00 81.88 81 ARG A C 1
ATOM 654 O O . ARG A 1 81 ? -5.141 9.362 -7.558 1.00 81.88 81 ARG A O 1
ATOM 661 N N . ARG A 1 82 ? -3.965 7.602 -8.298 1.00 83.81 82 ARG A N 1
ATOM 662 C CA . ARG A 1 82 ? -4.876 6.605 -7.708 1.00 83.81 82 ARG A CA 1
ATOM 663 C C . ARG A 1 82 ? -4.816 6.656 -6.182 1.00 83.81 82 ARG A C 1
ATOM 665 O O . ARG A 1 82 ? -5.854 6.671 -5.537 1.00 83.81 82 ARG A O 1
ATOM 672 N N . ILE A 1 83 ? -3.615 6.764 -5.619 1.00 83.69 83 ILE A N 1
ATOM 673 C CA . ILE A 1 83 ? -3.428 6.892 -4.173 1.00 83.69 83 ILE A CA 1
ATO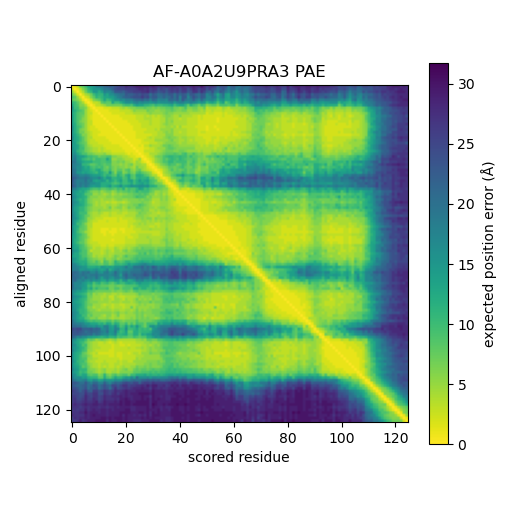M 674 C C . ILE A 1 83 ? -3.959 8.229 -3.655 1.00 83.69 83 ILE A C 1
ATOM 676 O O . ILE A 1 83 ? -4.599 8.237 -2.620 1.00 83.69 83 ILE A O 1
ATOM 680 N N . GLU A 1 84 ? -3.774 9.339 -4.363 1.00 82.44 84 GLU A N 1
ATOM 681 C CA . GLU A 1 84 ? -4.367 10.633 -3.995 1.00 82.44 84 GLU A CA 1
ATOM 682 C C . GLU A 1 84 ? -5.900 10.605 -4.050 1.00 82.44 84 GLU A C 1
ATOM 684 O O . GLU A 1 84 ? -6.554 11.282 -3.266 1.00 82.44 84 GLU A O 1
ATOM 689 N N . THR A 1 85 ? -6.487 9.809 -4.948 1.00 82.12 85 THR A N 1
ATOM 690 C CA . THR A 1 85 ? -7.947 9.641 -5.024 1.00 82.12 85 THR A CA 1
ATOM 691 C C . THR A 1 85 ? -8.477 8.877 -3.813 1.00 82.12 85 THR A C 1
ATOM 693 O O . THR A 1 85 ? -9.448 9.308 -3.194 1.00 82.12 85 THR A O 1
ATOM 696 N N . ASP A 1 86 ? -7.827 7.764 -3.466 1.00 79.50 86 ASP A N 1
ATOM 697 C CA . ASP A 1 86 ? -8.263 6.887 -2.373 1.00 79.50 86 ASP A CA 1
ATOM 698 C C . ASP A 1 86 ? -7.788 7.396 -0.994 1.00 79.50 86 ASP A C 1
ATOM 700 O O . ASP A 1 86 ? -8.360 7.048 0.037 1.00 79.50 86 ASP A O 1
ATOM 704 N N . PHE A 1 87 ? -6.769 8.260 -0.973 1.00 79.50 87 PHE A N 1
ATOM 705 C CA . PHE A 1 87 ? -6.161 8.859 0.214 1.00 79.50 87 PHE A CA 1
ATOM 706 C C . PHE A 1 87 ? -5.860 10.363 -0.010 1.00 79.50 87 PHE A C 1
ATOM 708 O O . PHE A 1 87 ? -4.696 10.763 -0.109 1.00 79.50 87 PHE A O 1
ATOM 715 N N . PRO A 1 88 ? -6.886 11.234 -0.059 1.00 69.44 88 PRO A N 1
ATOM 716 C CA . PRO A 1 88 ? -6.742 12.656 -0.413 1.00 69.44 88 PRO A CA 1
ATOM 717 C C . PRO A 1 88 ? -5.863 13.469 0.550 1.00 69.44 88 PRO A C 1
ATOM 719 O O . PRO A 1 88 ? -5.216 14.432 0.141 1.00 69.44 88 PRO A O 1
ATOM 722 N N . ASP A 1 89 ? -5.729 13.033 1.805 1.00 69.06 89 ASP A N 1
ATOM 723 C CA . ASP A 1 89 ? -4.832 13.641 2.799 1.00 69.06 89 ASP A CA 1
ATOM 724 C C . ASP A 1 89 ? -3.336 13.315 2.560 1.00 69.06 89 ASP A C 1
ATOM 726 O O . ASP A 1 89 ? -2.500 13.519 3.448 1.00 69.06 89 ASP A O 1
ATOM 730 N N . ARG A 1 90 ? -2.972 12.731 1.405 1.00 64.00 90 ARG A N 1
ATOM 731 C CA . ARG A 1 90 ? -1.631 12.170 1.132 1.00 64.00 90 ARG A CA 1
ATOM 732 C C . ARG A 1 90 ? -0.876 12.803 -0.036 1.00 64.00 90 ARG A C 1
ATOM 734 O O . ARG A 1 90 ? 0.213 12.317 -0.336 1.00 64.00 90 ARG A O 1
ATOM 741 N N . CYS A 1 91 ? -1.350 13.917 -0.606 1.00 51.78 91 CYS A N 1
ATOM 742 C CA . CYS A 1 91 ? -0.710 14.678 -1.705 1.00 51.78 91 CYS A CA 1
ATOM 743 C C . CYS A 1 91 ? 0.778 15.080 -1.503 1.00 51.78 91 CYS A C 1
ATOM 745 O O . CYS A 1 91 ? 1.360 15.714 -2.377 1.00 51.78 91 CYS A O 1
ATOM 747 N N . GLY A 1 92 ? 1.416 14.758 -0.369 1.00 50.97 92 GLY A N 1
ATOM 748 C CA . GLY A 1 92 ? 2.818 15.080 -0.077 1.00 50.97 92 GLY A CA 1
ATOM 749 C C . GLY A 1 92 ? 3.711 13.910 0.358 1.00 50.97 92 GLY A C 1
ATOM 750 O O . GLY A 1 92 ? 4.906 14.127 0.530 1.00 50.97 92 GLY A O 1
ATOM 751 N N . SER A 1 93 ? 3.190 12.686 0.531 1.00 61.72 93 SER A N 1
ATOM 752 C CA . SER A 1 93 ? 3.988 11.542 1.025 1.00 61.72 93 SER A CA 1
ATOM 753 C C . SER A 1 93 ? 4.389 10.565 -0.090 1.00 61.72 93 SER A C 1
ATOM 755 O O . SER A 1 93 ? 4.225 9.342 -0.006 1.00 61.72 93 SER A O 1
ATOM 757 N N . THR A 1 94 ? 4.931 11.124 -1.173 1.00 69.69 94 THR A N 1
ATOM 758 C CA . THR A 1 94 ? 5.433 10.364 -2.328 1.00 69.69 94 THR A CA 1
ATOM 759 C C . THR A 1 94 ? 6.690 9.561 -1.994 1.00 69.69 94 THR A C 1
ATOM 761 O O . THR A 1 94 ? 6.889 8.484 -2.544 1.00 69.69 94 THR A O 1
ATOM 764 N N . GLY A 1 95 ? 7.500 9.995 -1.019 1.00 76.25 95 GLY A N 1
ATOM 765 C CA . GLY A 1 95 ? 8.795 9.370 -0.718 1.00 76.25 95 GLY A CA 1
ATOM 766 C C . GLY A 1 95 ? 8.719 7.886 -0.326 1.00 76.25 95 GLY A C 1
ATOM 767 O O . GLY A 1 95 ? 9.548 7.085 -0.762 1.00 76.25 95 GLY A O 1
ATOM 768 N N . ALA A 1 96 ? 7.710 7.483 0.455 1.00 81.12 96 ALA A N 1
ATOM 769 C CA . ALA A 1 96 ? 7.523 6.077 0.827 1.00 81.12 96 ALA A CA 1
ATOM 770 C C . ALA A 1 96 ? 7.098 5.204 -0.371 1.00 81.12 96 ALA A C 1
ATOM 772 O O . ALA A 1 96 ? 7.508 4.043 -0.466 1.00 81.12 96 ALA A O 1
ATOM 773 N N . LEU A 1 97 ? 6.310 5.771 -1.290 1.00 80.44 97 LEU A N 1
ATOM 774 C CA . LEU A 1 97 ? 5.864 5.112 -2.517 1.00 80.44 97 LEU A CA 1
ATOM 775 C C . LEU A 1 97 ? 6.999 5.008 -3.536 1.00 80.44 97 LEU A C 1
ATOM 777 O O . LEU A 1 97 ? 7.250 3.921 -4.053 1.00 80.44 97 LEU A O 1
ATOM 781 N N . ASP A 1 98 ? 7.747 6.089 -3.743 1.00 80.00 98 ASP A N 1
ATOM 782 C CA . ASP A 1 98 ? 8.923 6.129 -4.612 1.00 80.00 98 ASP A CA 1
ATOM 783 C C . ASP A 1 98 ? 9.968 5.096 -4.170 1.00 80.00 98 ASP A C 1
ATOM 785 O O . ASP A 1 98 ? 10.475 4.313 -4.981 1.00 80.00 98 ASP A O 1
ATOM 789 N N . GLN A 1 99 ? 10.244 5.019 -2.861 1.00 81.25 99 GLN A N 1
ATOM 790 C CA . GLN A 1 99 ? 11.153 4.015 -2.314 1.00 81.25 99 GLN A CA 1
ATOM 791 C C . GLN A 1 99 ? 10.622 2.591 -2.517 1.00 81.25 99 GLN A C 1
ATOM 793 O O . GLN A 1 99 ? 11.392 1.697 -2.871 1.00 81.25 99 GLN A O 1
ATOM 798 N N . TRP A 1 100 ? 9.320 2.357 -2.322 1.00 85.50 100 TRP A N 1
ATOM 799 C CA . TRP A 1 100 ? 8.720 1.046 -2.578 1.00 85.50 100 TRP A CA 1
ATOM 800 C C . TRP A 1 100 ? 8.874 0.630 -4.047 1.00 85.50 100 TRP A C 1
ATOM 802 O O . TRP A 1 100 ? 9.257 -0.507 -4.323 1.00 85.50 100 TRP A O 1
ATOM 812 N N . ILE A 1 101 ? 8.662 1.542 -4.996 1.00 80.31 101 ILE A N 1
ATOM 813 C CA . ILE A 1 101 ? 8.823 1.269 -6.432 1.00 80.31 101 ILE A CA 1
ATOM 814 C C . ILE A 1 101 ? 10.277 0.919 -6.762 1.00 80.31 101 ILE A C 1
ATOM 816 O O . ILE A 1 101 ? 10.532 -0.055 -7.481 1.00 80.31 101 ILE A O 1
ATOM 820 N N . CYS A 1 102 ? 11.234 1.673 -6.217 1.00 79.38 102 CYS A N 1
ATOM 821 C CA . CYS A 1 102 ? 12.660 1.369 -6.334 1.00 79.38 102 CYS A CA 1
ATOM 822 C C . CYS A 1 102 ? 12.984 -0.033 -5.797 1.00 79.38 102 CYS A C 1
ATOM 824 O O . CYS A 1 102 ? 13.632 -0.823 -6.490 1.00 79.38 102 CYS A O 1
ATOM 826 N N . ASP A 1 103 ? 12.472 -0.382 -4.615 1.00 82.44 103 ASP A N 1
ATOM 827 C CA . ASP A 1 103 ? 12.678 -1.695 -3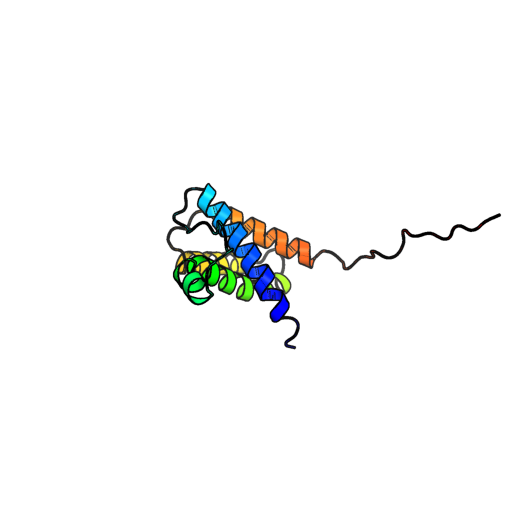.998 1.00 82.44 103 ASP A CA 1
ATOM 828 C C . ASP A 1 103 ? 12.090 -2.829 -4.855 1.00 82.44 103 ASP A C 1
ATOM 830 O O . ASP A 1 103 ? 12.743 -3.857 -5.052 1.00 82.44 103 ASP A O 1
ATOM 834 N N . GLN A 1 104 ? 10.883 -2.652 -5.412 1.00 79.19 104 GLN A N 1
ATOM 835 C CA . GLN A 1 104 ? 10.265 -3.643 -6.302 1.00 79.19 104 GLN A CA 1
ATOM 836 C C . GLN A 1 104 ? 11.100 -3.852 -7.566 1.00 79.19 104 GLN A C 1
ATOM 838 O O . GLN A 1 104 ? 11.344 -4.992 -7.965 1.00 79.19 104 GLN A O 1
ATOM 843 N N . ARG A 1 105 ? 11.592 -2.771 -8.182 1.00 77.12 105 ARG A N 1
ATOM 844 C CA . ARG A 1 105 ? 12.463 -2.855 -9.364 1.00 77.12 105 ARG A CA 1
ATOM 845 C C . ARG A 1 105 ? 13.752 -3.607 -9.056 1.00 77.12 105 ARG A C 1
ATOM 847 O O . ARG A 1 105 ? 14.110 -4.502 -9.820 1.00 77.12 105 ARG A O 1
ATOM 854 N N . LEU A 1 106 ? 14.401 -3.311 -7.929 1.00 76.50 106 LEU A N 1
ATOM 855 C CA . LEU A 1 106 ? 15.606 -4.016 -7.479 1.00 76.50 106 LEU A CA 1
ATOM 856 C C . LEU A 1 106 ? 15.340 -5.501 -7.204 1.00 76.50 106 LEU A C 1
ATOM 858 O O . LEU A 1 106 ? 16.129 -6.351 -7.614 1.00 76.50 106 LEU A O 1
ATOM 862 N N . ALA A 1 107 ? 14.223 -5.830 -6.553 1.00 74.62 107 ALA A N 1
ATOM 863 C CA . ALA A 1 107 ? 13.841 -7.213 -6.276 1.00 74.62 107 ALA A CA 1
ATOM 864 C C . ALA A 1 107 ? 13.597 -8.020 -7.561 1.00 74.62 107 ALA A C 1
ATOM 866 O O . ALA A 1 107 ? 13.928 -9.202 -7.606 1.00 74.62 107 ALA A O 1
ATOM 867 N N . MET A 1 108 ? 13.063 -7.381 -8.606 1.00 69.94 108 MET A N 1
ATOM 868 C CA . MET A 1 108 ? 12.813 -8.004 -9.910 1.00 69.94 108 MET A CA 1
ATOM 869 C C . MET A 1 108 ? 14.054 -8.060 -10.809 1.00 69.94 108 MET A C 1
ATOM 871 O O . MET A 1 108 ? 14.176 -8.974 -11.616 1.00 69.94 108 MET A O 1
ATOM 875 N N . HIS A 1 109 ? 14.984 -7.109 -10.665 1.00 64.56 109 HIS A N 1
ATOM 876 C CA . HIS A 1 109 ? 16.254 -7.090 -11.402 1.00 64.56 109 HIS A CA 1
ATOM 877 C C . HIS A 1 109 ? 17.329 -7.965 -10.765 1.00 64.56 109 HIS A C 1
ATOM 879 O O . HIS A 1 109 ? 18.368 -8.182 -11.387 1.00 64.56 109 HIS A O 1
ATOM 885 N N . ARG A 1 110 ? 17.114 -8.472 -9.543 1.00 55.03 110 ARG A N 1
ATOM 886 C CA . ARG A 1 110 ? 18.024 -9.437 -8.935 1.00 55.03 110 ARG A CA 1
ATOM 887 C C . ARG A 1 110 ? 18.020 -10.684 -9.822 1.00 55.03 110 ARG A C 1
ATOM 889 O O . ARG A 1 110 ? 16.998 -11.371 -9.876 1.00 55.03 110 ARG A O 1
ATOM 896 N N . PRO A 1 111 ? 19.130 -11.007 -10.510 1.00 46.50 111 PRO A N 1
ATOM 897 C CA . PRO A 1 111 ? 19.213 -12.273 -11.207 1.00 46.50 111 PRO A CA 1
ATOM 898 C C . PRO A 1 111 ? 18.969 -13.358 -10.164 1.00 46.50 111 PRO A C 1
ATOM 900 O O . PRO A 1 111 ? 19.468 -13.254 -9.037 1.00 46.50 111 PRO A O 1
ATOM 903 N N . ALA A 1 112 ? 18.238 -14.406 -10.529 1.00 47.34 112 ALA A N 1
ATOM 904 C CA . ALA A 1 112 ? 18.275 -15.677 -9.818 1.00 47.34 112 ALA A CA 1
ATOM 905 C C . ALA A 1 112 ? 19.691 -16.278 -9.969 1.00 47.34 112 ALA A C 1
ATOM 907 O O . ALA A 1 112 ? 19.914 -17.261 -10.664 1.00 47.34 112 ALA A O 1
ATOM 908 N N . GLY A 1 113 ? 20.685 -15.600 -9.399 1.00 44.66 113 GLY A N 1
ATOM 909 C CA . GLY A 1 113 ? 22.099 -15.898 -9.475 1.00 44.66 113 GLY A CA 1
ATOM 910 C C . GLY A 1 113 ? 22.514 -16.654 -8.228 1.00 44.66 113 GLY A C 1
ATOM 911 O O . GLY A 1 113 ? 22.910 -16.057 -7.233 1.00 44.66 113 GLY A O 1
ATOM 912 N N . THR A 1 114 ? 22.406 -17.975 -8.318 1.00 46.59 114 THR A N 1
ATOM 913 C CA . THR A 1 114 ? 23.394 -18.923 -7.790 1.00 46.59 114 THR A CA 1
ATOM 914 C C . THR A 1 114 ? 23.750 -18.789 -6.304 1.00 46.59 114 THR A C 1
ATOM 916 O O . THR A 1 114 ? 24.870 -18.434 -5.949 1.00 46.59 114 THR A O 1
ATOM 919 N N . ILE A 1 115 ? 22.864 -19.256 -5.418 1.00 48.94 115 ILE A N 1
ATOM 920 C CA . ILE A 1 115 ? 23.317 -19.891 -4.165 1.00 48.94 115 ILE A CA 1
ATOM 921 C C . ILE A 1 115 ? 23.540 -21.380 -4.466 1.00 48.94 115 ILE A C 1
ATOM 923 O O . ILE A 1 115 ? 22.807 -22.258 -4.023 1.00 48.94 115 ILE A O 1
ATOM 927 N N . THR A 1 116 ? 24.517 -21.689 -5.317 1.00 50.88 116 THR A N 1
ATOM 928 C CA . THR A 1 116 ? 24.994 -23.066 -5.521 1.00 50.88 116 THR A CA 1
ATOM 929 C C . THR A 1 116 ? 26.458 -23.034 -5.939 1.00 50.88 116 THR A C 1
ATOM 931 O O . THR A 1 116 ? 26.771 -23.183 -7.112 1.00 50.88 116 THR A O 1
ATOM 934 N N . ARG A 1 117 ? 27.354 -22.762 -4.982 1.00 47.34 117 ARG A N 1
ATOM 935 C CA . ARG A 1 117 ? 28.773 -23.191 -4.943 1.00 47.34 117 ARG A CA 1
ATOM 936 C C . ARG A 1 117 ? 29.523 -22.385 -3.884 1.00 47.34 117 ARG A C 1
ATOM 938 O O . ARG A 1 117 ? 30.250 -21.463 -4.209 1.00 47.34 117 ARG A O 1
ATOM 945 N N . LEU A 1 118 ? 29.357 -22.739 -2.616 1.00 49.50 118 LEU A N 1
ATOM 946 C CA . LEU A 1 118 ? 30.368 -22.465 -1.582 1.00 49.50 118 LEU A CA 1
ATOM 947 C C . LEU A 1 118 ? 30.367 -23.574 -0.509 1.00 49.50 118 LEU A C 1
ATOM 949 O O . LEU A 1 118 ? 30.686 -23.350 0.650 1.00 49.50 118 LEU A O 1
ATOM 953 N N . LEU A 1 119 ? 30.019 -24.799 -0.913 1.00 52.88 119 LEU A N 1
ATOM 954 C CA . LEU A 1 119 ? 30.345 -26.025 -0.186 1.00 52.88 119 LEU A CA 1
ATOM 955 C C . LEU A 1 119 ? 31.270 -26.813 -1.118 1.00 52.88 119 LEU A C 1
ATOM 957 O O . LEU A 1 119 ? 30.843 -27.296 -2.166 1.00 52.88 119 LEU A O 1
ATOM 961 N N . GLY A 1 120 ? 32.568 -26.754 -0.821 1.00 45.25 120 GLY A N 1
ATOM 962 C CA . GLY A 1 120 ? 33.640 -27.200 -1.708 1.00 45.25 120 GLY A CA 1
ATOM 963 C C . GLY A 1 120 ? 33.788 -28.718 -1.819 1.00 45.25 120 GLY A C 1
ATOM 964 O O . GLY A 1 120 ? 33.106 -29.470 -1.126 1.00 45.25 120 GLY A O 1
ATOM 965 N N . PRO A 1 121 ? 34.734 -29.195 -2.642 1.00 43.31 121 PRO A N 1
ATOM 966 C CA . PRO A 1 121 ? 35.315 -30.505 -2.460 1.00 43.31 121 PRO A CA 1
ATOM 967 C C . PRO A 1 121 ? 36.604 -30.363 -1.647 1.00 43.31 121 PRO A C 1
ATOM 969 O O . PRO A 1 121 ? 37.625 -29.883 -2.134 1.00 43.31 121 PRO A O 1
ATOM 972 N N . HIS A 1 122 ? 36.560 -30.835 -0.405 1.00 51.69 122 HIS A N 1
ATOM 973 C CA . HIS A 1 122 ? 37.760 -31.273 0.290 1.00 51.69 122 HIS A CA 1
ATOM 974 C C . HIS A 1 122 ? 38.264 -32.535 -0.435 1.00 51.69 122 HIS A C 1
ATOM 976 O O . HIS A 1 122 ? 37.720 -33.625 -0.268 1.00 51.69 122 HIS A O 1
ATOM 982 N N . ARG A 1 123 ? 39.269 -32.383 -1.296 1.00 45.84 123 ARG A N 1
ATOM 983 C CA . ARG A 1 123 ? 40.169 -33.457 -1.745 1.00 45.84 123 ARG A CA 1
ATOM 984 C C . ARG A 1 123 ? 41.567 -32.848 -1.625 1.00 45.84 123 ARG A C 1
ATOM 986 O O . ARG A 1 123 ? 41.847 -31.873 -2.301 1.00 45.84 123 ARG A O 1
ATOM 993 N N . GLY A 1 124 ? 42.390 -33.224 -0.654 1.00 51.88 124 GLY A N 1
ATOM 994 C CA . GLY A 1 124 ? 42.799 -34.597 -0.394 1.00 51.88 124 GLY A CA 1
ATOM 995 C C . GLY A 1 124 ? 43.925 -34.922 -1.367 1.00 51.88 124 GLY A C 1
ATOM 996 O O . GLY A 1 124 ? 43.665 -35.440 -2.450 1.00 51.88 124 GLY A O 1
ATOM 997 N N . SER A 1 125 ? 45.146 -34.542 -1.006 1.00 47.66 125 SER A N 1
ATOM 998 C CA . SER A 1 125 ? 46.408 -35.080 -1.520 1.00 47.66 125 SER A CA 1
ATOM 999 C C . SER A 1 125 ? 47.448 -34.906 -0.428 1.00 47.66 125 SER A C 1
ATOM 1001 O O . SER A 1 125 ? 47.480 -33.795 0.146 1.00 47.66 125 SER A O 1
#